Protein AF-N1WC14-F1 (afdb_monomer_lite)

Foldseek 3Di:
DDDPVRVVVVVVVVVCCQAPPFQDVVLPGDHVVCVVVVNSVVVVVVVVVVVVVVVVVVVVVVVVVVVVVVD

pLDDT: mean 94.85, std 8.26, range [54.97, 98.75]

Sequence (71 aa):
MYSLEQIREEVGKWIEEYNSLRLHSAIGYVTPMDVFYGRKEKILAERKEKLLEAKLKRKQYSVKANIRLVA

Organism: NCBI:txid1218591

InterPro domains:
  IPR001584 Integrase, catalytic core [PF13683] (2-32)
  IPR012337 Ribonuclease H-like superfamily [SSF53098] (2-43)

Radius of gyration: 21.72 Å; chains: 1; bounding box: 44×30×63 Å

Structure (mmCIF, N/CA/C/O backbone):
data_AF-N1WC14-F1
#
_entry.id   AF-N1WC14-F1
#
loop_
_atom_site.group_PDB
_atom_site.id
_atom_site.type_symbol
_atom_site.label_atom_id
_atom_site.label_alt_id
_atom_site.label_comp_id
_atom_site.label_asym_id
_atom_site.label_entity_id
_atom_site.label_seq_id
_atom_site.pdbx_PDB_ins_code
_atom_site.Cartn_x
_atom_site.Cartn_y
_atom_site.Cartn_z
_atom_site.occupancy
_atom_site.B_iso_or_equiv
_atom_site.auth_seq_id
_atom_site.auth_comp_id
_atom_site.auth_asym_id
_atom_site.auth_atom_id
_atom_site.pdbx_PDB_model_num
ATOM 1 N N . MET A 1 1 ? 18.296 16.547 -25.765 1.00 84.06 1 MET A N 1
ATOM 2 C CA . MET A 1 1 ? 17.653 15.291 -26.208 1.00 84.06 1 MET A CA 1
ATOM 3 C C . MET A 1 1 ? 18.173 14.186 -25.305 1.00 84.06 1 MET A C 1
ATOM 5 O O . MET A 1 1 ? 19.379 14.157 -25.098 1.00 84.06 1 MET A O 1
ATOM 9 N N . TYR A 1 2 ? 17.304 13.370 -24.705 1.00 89.31 2 TYR A N 1
ATOM 10 C CA . TYR A 1 2 ? 17.741 12.265 -23.840 1.00 89.31 2 TYR A CA 1
ATOM 11 C C . TYR A 1 2 ? 18.382 11.148 -24.670 1.00 89.31 2 TYR A C 1
ATOM 13 O O . TYR A 1 2 ? 17.928 10.876 -25.784 1.00 89.31 2 TYR A O 1
ATOM 21 N N . SER A 1 3 ? 19.417 10.499 -24.134 1.00 97.12 3 SER A N 1
ATOM 22 C CA . SER A 1 3 ? 19.960 9.275 -24.729 1.00 97.12 3 SER A CA 1
ATOM 23 C C . SER A 1 3 ? 19.019 8.091 -24.481 1.00 97.12 3 SER A C 1
ATOM 25 O O . SER A 1 3 ? 18.206 8.099 -23.554 1.00 97.12 3 SER A O 1
ATOM 27 N N . LEU A 1 4 ? 19.144 7.035 -25.289 1.00 97.44 4 LEU A N 1
ATOM 28 C CA . LEU A 1 4 ? 18.399 5.791 -25.058 1.00 97.44 4 LEU A CA 1
ATOM 29 C C . LEU A 1 4 ? 18.699 5.181 -23.683 1.00 97.44 4 LEU A C 1
ATOM 31 O O . LEU A 1 4 ? 17.827 4.558 -23.086 1.00 97.44 4 LEU A O 1
ATOM 35 N N . GLU A 1 5 ? 19.920 5.360 -23.185 1.00 97.56 5 GLU A N 1
ATOM 36 C CA . GLU A 1 5 ? 20.340 4.853 -21.882 1.00 97.56 5 GLU A CA 1
ATOM 37 C C . GLU A 1 5 ? 19.636 5.593 -20.743 1.00 97.56 5 GLU A C 1
ATOM 39 O O . GLU A 1 5 ? 19.035 4.954 -19.884 1.00 97.56 5 GLU A O 1
ATOM 44 N N . GLN A 1 6 ? 19.582 6.927 -20.813 1.00 97.81 6 GLN A N 1
ATOM 45 C CA . GLN A 1 6 ? 18.850 7.746 -19.843 1.00 97.81 6 GLN A CA 1
ATOM 46 C C . GLN A 1 6 ? 17.360 7.395 -19.819 1.00 97.81 6 GLN A C 1
ATOM 48 O O . GLN A 1 6 ? 16.763 7.271 -18.755 1.00 97.81 6 GLN A O 1
ATOM 53 N N . ILE A 1 7 ? 16.755 7.183 -20.992 1.00 97.81 7 ILE A N 1
ATOM 54 C CA . ILE A 1 7 ? 15.344 6.786 -21.082 1.00 97.81 7 ILE A CA 1
ATOM 55 C C . ILE A 1 7 ? 15.122 5.419 -20.427 1.00 97.81 7 ILE A C 1
ATOM 57 O O . ILE A 1 7 ? 14.151 5.244 -19.695 1.00 97.81 7 ILE A O 1
ATOM 61 N N . ARG A 1 8 ? 16.011 4.446 -20.665 1.00 97.88 8 ARG A N 1
ATOM 62 C CA . ARG A 1 8 ? 15.910 3.116 -20.045 1.00 97.88 8 ARG A CA 1
ATOM 63 C C . ARG A 1 8 ? 16.010 3.186 -18.528 1.00 97.88 8 ARG A C 1
ATOM 65 O O . ARG A 1 8 ? 15.250 2.498 -17.854 1.00 97.88 8 ARG A O 1
ATOM 72 N N . GLU A 1 9 ? 16.916 4.008 -18.011 1.00 98.06 9 GLU A N 1
ATOM 73 C CA . GLU A 1 9 ? 17.090 4.182 -16.573 1.00 98.06 9 GLU A CA 1
ATOM 74 C C . GLU A 1 9 ? 15.825 4.765 -15.927 1.00 98.06 9 GLU A C 1
ATOM 76 O O . GLU A 1 9 ? 15.294 4.19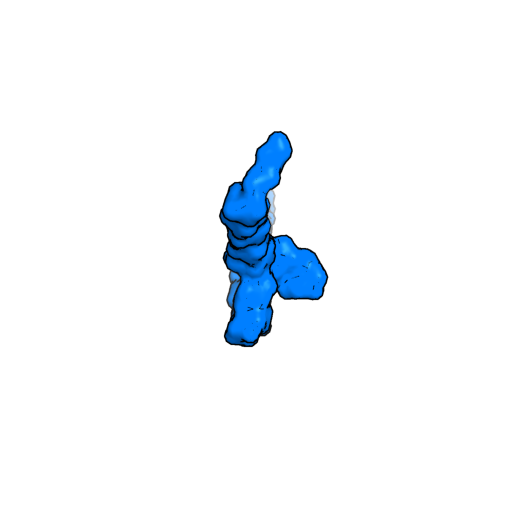7 -14.973 1.00 98.06 9 GLU A O 1
ATOM 81 N N . GLU A 1 10 ? 15.291 5.848 -16.491 1.00 97.94 10 GLU A N 1
ATOM 82 C CA . GLU A 1 10 ? 14.103 6.517 -15.952 1.00 97.94 10 GLU A CA 1
ATOM 83 C C . GLU A 1 10 ? 12.847 5.642 -16.045 1.00 97.94 10 GLU A C 1
ATOM 85 O O . GLU A 1 10 ? 12.071 5.547 -15.092 1.00 97.9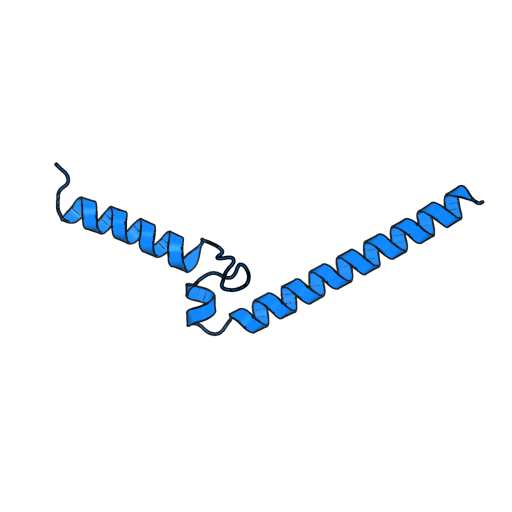4 10 GLU A O 1
ATOM 90 N N . VAL A 1 11 ? 12.666 4.922 -17.156 1.00 98.12 11 VAL A N 1
ATOM 91 C CA . VAL A 1 11 ? 11.566 3.957 -17.290 1.00 98.12 11 VA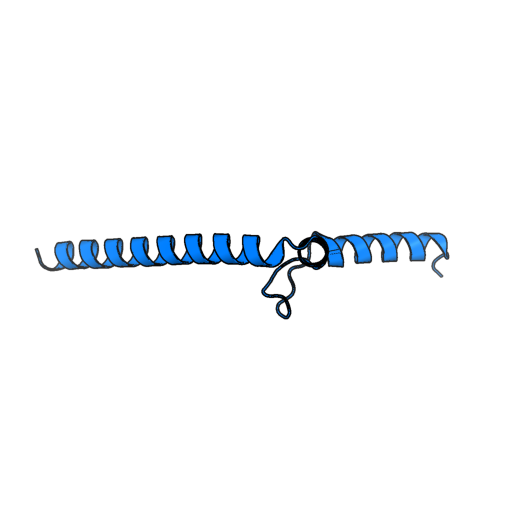L A CA 1
ATOM 92 C C . VAL A 1 11 ? 11.732 2.801 -16.303 1.00 98.12 11 VAL A C 1
ATOM 94 O O . VAL A 1 11 ? 10.747 2.367 -15.711 1.00 98.12 11 VAL A O 1
ATOM 97 N N . GLY A 1 12 ? 12.958 2.323 -16.077 1.00 98.31 12 GLY A N 1
ATOM 98 C CA . GLY A 1 12 ? 13.242 1.285 -15.087 1.00 98.31 12 GLY A CA 1
ATOM 99 C C . GLY A 1 12 ? 12.831 1.702 -13.674 1.00 98.31 12 GLY A C 1
ATOM 100 O O . GLY A 1 12 ? 12.136 0.949 -12.993 1.00 98.31 12 GLY A O 1
ATOM 101 N N . LYS A 1 13 ? 13.172 2.932 -13.267 1.00 98.31 13 LYS A N 1
ATOM 102 C CA . LYS A 1 13 ? 12.745 3.504 -11.977 1.00 98.31 13 LYS A CA 1
ATOM 103 C C . LYS A 1 13 ? 11.224 3.568 -11.864 1.00 98.31 13 LYS A C 1
ATOM 105 O O . LYS A 1 13 ? 10.666 3.167 -10.844 1.00 98.31 13 LYS A O 1
ATOM 110 N N . TRP A 1 14 ? 10.549 4.015 -12.923 1.00 98.38 14 TRP A N 1
ATOM 111 C CA . TRP A 1 14 ? 9.090 4.090 -12.939 1.00 98.38 14 TRP A CA 1
ATOM 112 C C . TRP A 1 14 ? 8.427 2.710 -12.830 1.00 98.38 14 TRP A C 1
ATOM 114 O O . TRP A 1 14 ? 7.459 2.551 -12.087 1.00 98.38 14 TRP A O 1
ATOM 124 N N . ILE A 1 15 ? 8.951 1.703 -13.540 1.00 98.44 15 ILE A N 1
ATOM 125 C CA . ILE A 1 15 ? 8.456 0.319 -13.475 1.00 98.44 15 ILE A CA 1
ATOM 126 C C . ILE A 1 15 ? 8.587 -0.226 -12.052 1.00 98.44 15 ILE A C 1
ATOM 128 O O . ILE A 1 15 ? 7.648 -0.851 -11.553 1.00 98.44 15 ILE A O 1
ATOM 132 N N . GLU A 1 16 ? 9.729 0.012 -11.406 1.00 98.50 16 GLU A N 1
ATOM 133 C CA . GLU A 1 16 ? 9.965 -0.419 -10.030 1.00 98.50 16 GLU A CA 1
ATOM 134 C C . GLU A 1 16 ? 8.955 0.239 -9.081 1.00 98.50 16 GLU A C 1
ATOM 136 O O . GLU A 1 16 ? 8.194 -0.464 -8.419 1.00 98.50 16 GLU A O 1
ATOM 141 N N . GLU A 1 17 ? 8.836 1.570 -9.095 1.00 98.31 17 GLU A N 1
ATOM 142 C CA . GLU A 1 17 ? 7.886 2.293 -8.238 1.00 98.31 17 GLU A CA 1
ATOM 143 C C . GLU A 1 17 ? 6.433 1.842 -8.467 1.00 98.31 17 GLU A C 1
ATOM 145 O O . GLU A 1 17 ? 5.680 1.610 -7.511 1.00 98.31 17 GLU A O 1
ATOM 150 N N . TYR A 1 18 ? 6.029 1.676 -9.730 1.00 98.31 18 TYR A N 1
ATOM 151 C CA . TYR A 1 18 ? 4.679 1.254 -10.093 1.00 98.31 18 TYR A CA 1
ATOM 152 C C . TYR A 1 18 ? 4.342 -0.136 -9.545 1.00 98.31 18 TYR A C 1
ATOM 154 O O . TYR A 1 18 ? 3.223 -0.345 -9.062 1.00 98.31 18 TYR A O 1
ATOM 162 N N . ASN A 1 19 ? 5.290 -1.073 -9.636 1.00 98.44 19 ASN A N 1
ATOM 163 C CA . ASN A 1 19 ? 5.076 -2.469 -9.277 1.00 98.44 19 ASN A CA 1
ATOM 164 C C . ASN A 1 19 ? 5.272 -2.745 -7.787 1.00 98.44 19 ASN A C 1
ATOM 166 O O . ASN A 1 19 ? 4.511 -3.542 -7.239 1.00 98.44 19 ASN A O 1
ATOM 170 N N . SER A 1 20 ? 6.258 -2.131 -7.131 1.00 98.00 20 SER A N 1
ATOM 171 C CA . SER A 1 20 ? 6.647 -2.500 -5.764 1.00 98.00 20 SER A CA 1
ATOM 172 C C . SER A 1 20 ? 6.187 -1.520 -4.685 1.00 98.00 20 SER A C 1
ATOM 174 O O . SER A 1 20 ? 6.025 -1.937 -3.540 1.00 98.00 20 SER A O 1
ATOM 176 N N . LEU A 1 21 ? 5.917 -0.251 -5.021 1.00 97.81 21 LEU A N 1
ATOM 177 C CA . LEU A 1 21 ? 5.596 0.786 -4.027 1.00 97.81 21 LEU A CA 1
ATOM 178 C C . LEU A 1 21 ? 4.161 1.311 -4.141 1.00 97.81 21 LEU A C 1
ATOM 180 O O . LEU A 1 21 ? 3.471 1.489 -3.133 1.00 97.81 21 LEU A O 1
ATOM 184 N N . ARG A 1 22 ? 3.685 1.569 -5.361 1.00 97.94 22 ARG A N 1
ATOM 185 C CA . ARG A 1 22 ? 2.381 2.204 -5.575 1.00 97.94 22 ARG A CA 1
ATOM 186 C C . ARG A 1 22 ? 1.222 1.265 -5.225 1.00 97.94 22 ARG A C 1
ATOM 188 O O . ARG A 1 22 ? 1.105 0.158 -5.744 1.00 97.94 22 ARG A O 1
ATOM 195 N N . LEU A 1 23 ? 0.298 1.752 -4.395 1.00 98.19 23 LEU A N 1
ATOM 196 C CA . LEU A 1 23 ? -0.964 1.069 -4.103 1.00 98.19 23 LEU A CA 1
ATOM 197 C C . LEU A 1 23 ? -2.028 1.438 -5.142 1.00 98.19 23 LEU A C 1
ATOM 199 O O . LEU A 1 23 ? -2.270 2.620 -5.392 1.00 98.19 23 LEU A O 1
ATOM 203 N N . HIS A 1 24 ? -2.714 0.439 -5.701 1.00 98.12 24 HIS A N 1
ATOM 204 C CA . HIS A 1 24 ? -3.715 0.662 -6.753 1.00 98.12 24 HIS A CA 1
ATOM 205 C C . HIS A 1 24 ? -5.125 0.317 -6.283 1.00 98.12 24 HIS A C 1
ATOM 207 O O . HIS A 1 24 ? -5.394 -0.795 -5.822 1.00 98.12 24 HIS A O 1
ATOM 213 N N . SER A 1 25 ? -6.052 1.263 -6.427 1.00 97.44 25 SER A N 1
ATOM 214 C CA . SER A 1 25 ? -7.437 1.126 -5.957 1.00 97.44 25 SER A CA 1
ATOM 215 C C . SER A 1 25 ? -8.169 -0.054 -6.605 1.00 97.44 25 SER A C 1
ATOM 217 O O . SER A 1 25 ? -8.861 -0.793 -5.907 1.00 97.44 25 SER A O 1
ATOM 219 N N . ALA A 1 26 ? -7.946 -0.299 -7.901 1.00 97.62 26 ALA A N 1
ATOM 220 C CA . ALA A 1 26 ? -8.565 -1.397 -8.651 1.00 97.62 26 ALA A CA 1
ATOM 221 C C . ALA A 1 26 ? -8.228 -2.797 -8.098 1.00 97.62 26 ALA A C 1
ATOM 223 O O . ALA A 1 26 ? -8.995 -3.739 -8.282 1.00 97.62 26 ALA A O 1
ATOM 224 N N . ILE A 1 27 ? -7.110 -2.939 -7.378 1.00 97.44 27 ILE A N 1
ATOM 225 C CA . ILE A 1 27 ? -6.679 -4.196 -6.745 1.00 97.44 27 ILE A CA 1
ATOM 226 C C . ILE A 1 27 ? -6.730 -4.131 -5.214 1.00 97.44 27 ILE A C 1
ATOM 228 O O . ILE A 1 27 ? -6.074 -4.915 -4.532 1.00 97.44 27 ILE A O 1
ATOM 232 N N . GLY A 1 28 ? -7.550 -3.235 -4.657 1.00 97.62 28 GLY A N 1
ATOM 233 C CA . GLY A 1 28 ? -7.767 -3.139 -3.212 1.00 97.62 28 GLY A CA 1
ATOM 234 C C . GLY A 1 28 ? -6.622 -2.455 -2.468 1.00 97.62 28 GLY A C 1
ATOM 235 O O . GLY A 1 28 ? -6.341 -2.794 -1.317 1.00 97.62 28 GLY A O 1
ATOM 236 N N . TYR A 1 29 ? -5.950 -1.501 -3.119 1.00 98.19 29 TYR A N 1
ATOM 237 C CA . TYR A 1 29 ? -4.767 -0.816 -2.592 1.00 98.19 29 TYR A CA 1
ATOM 238 C C . TYR A 1 29 ? -3.654 -1.802 -2.212 1.00 98.19 29 TYR A C 1
ATOM 240 O O . TYR A 1 29 ? -3.058 -1.704 -1.139 1.00 98.19 29 TYR A O 1
ATOM 248 N N . VAL A 1 30 ? -3.416 -2.789 -3.072 1.00 98.50 30 VAL A N 1
ATOM 249 C CA . VAL A 1 30 ? -2.274 -3.713 -3.019 1.00 98.50 30 VAL A CA 1
ATOM 250 C C . VAL A 1 30 ? -1.311 -3.328 -4.149 1.00 98.50 30 VAL A C 1
ATOM 252 O O . VAL A 1 30 ? -1.728 -2.665 -5.103 1.00 98.50 30 VAL A O 1
ATOM 255 N N . THR A 1 31 ? -0.026 -3.658 -4.021 1.00 98.69 31 THR A N 1
ATOM 256 C CA . THR A 1 31 ? 0.958 -3.403 -5.083 1.00 98.69 31 THR A CA 1
ATOM 257 C C . THR A 1 31 ? 0.787 -4.430 -6.211 1.00 98.69 31 THR A C 1
ATOM 259 O O . THR A 1 31 ? 0.384 -5.568 -5.938 1.00 98.69 31 THR A O 1
ATOM 262 N N . PRO A 1 32 ? 1.078 -4.097 -7.481 1.00 98.69 32 PRO A N 1
ATOM 263 C CA . PRO A 1 32 ? 1.003 -5.068 -8.569 1.00 98.69 32 PRO A CA 1
ATOM 264 C C . PRO A 1 32 ? 1.937 -6.263 -8.343 1.00 98.69 32 PRO A C 1
ATOM 266 O O . PRO A 1 32 ? 1.551 -7.394 -8.626 1.00 98.69 32 PRO A O 1
ATOM 269 N N . MET A 1 33 ? 3.118 -6.036 -7.758 1.00 98.69 33 MET A N 1
ATOM 270 C CA . MET A 1 33 ? 4.075 -7.089 -7.418 1.00 98.69 33 MET A CA 1
ATOM 271 C C . MET A 1 33 ? 3.500 -8.068 -6.382 1.00 98.69 33 MET A C 1
ATOM 273 O O . MET A 1 33 ? 3.606 -9.280 -6.550 1.00 98.69 33 MET A O 1
ATOM 277 N N . ASP A 1 34 ? 2.836 -7.585 -5.328 1.00 98.75 34 ASP A N 1
ATOM 278 C CA . ASP A 1 34 ? 2.185 -8.464 -4.346 1.00 98.75 34 ASP A CA 1
ATOM 279 C C . ASP A 1 34 ? 1.040 -9.279 -4.950 1.00 98.75 34 ASP A C 1
ATOM 281 O O . ASP A 1 34 ? 0.842 -10.435 -4.570 1.00 98.75 34 ASP A O 1
ATOM 285 N N . VAL A 1 35 ? 0.291 -8.701 -5.893 1.00 98.50 35 VAL A N 1
ATOM 286 C CA . VAL A 1 35 ? -0.739 -9.438 -6.635 1.00 98.50 35 VAL A CA 1
ATOM 287 C C . VAL A 1 35 ? -0.103 -10.517 -7.506 1.00 98.50 35 VAL A C 1
ATOM 289 O O . VAL A 1 35 ? -0.562 -11.655 -7.470 1.00 98.50 35 VAL A O 1
ATOM 292 N N . PHE A 1 36 ? 0.968 -10.189 -8.235 1.00 98.38 36 PHE A N 1
ATOM 293 C CA . PHE A 1 36 ? 1.695 -11.137 -9.081 1.00 98.38 36 PHE A CA 1
ATOM 294 C C . PHE A 1 36 ? 2.188 -12.355 -8.288 1.00 98.38 36 PHE A C 1
ATOM 296 O O . PHE A 1 36 ? 2.032 -13.489 -8.730 1.00 98.38 36 PHE A O 1
ATOM 303 N N . TYR A 1 37 ? 2.699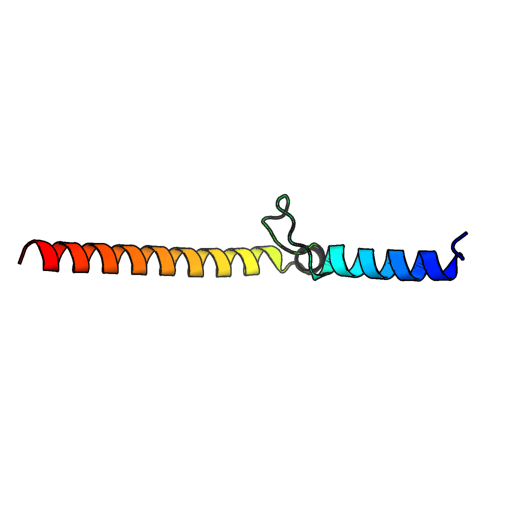 -12.138 -7.076 1.00 98.62 37 TYR A N 1
ATOM 304 C CA . TYR A 1 37 ? 3.124 -13.218 -6.182 1.00 98.62 37 TYR A CA 1
ATOM 305 C C . TYR A 1 37 ? 1.986 -13.865 -5.367 1.00 98.62 37 TYR A C 1
ATOM 307 O O . TYR A 1 37 ? 2.260 -14.614 -4.429 1.00 98.62 37 TYR A O 1
ATOM 315 N N . GLY A 1 38 ? 0.716 -13.567 -5.663 1.00 98.38 38 GLY A N 1
ATOM 316 C CA . GLY A 1 38 ? -0.440 -14.190 -5.007 1.00 98.38 38 GLY A CA 1
ATOM 317 C C . GLY A 1 38 ? -0.618 -13.824 -3.527 1.00 98.38 38 GLY A C 1
ATOM 318 O O . GLY A 1 38 ? -1.228 -14.573 -2.769 1.00 98.38 38 GLY A O 1
ATOM 319 N N . ARG A 1 39 ? -0.074 -12.687 -3.074 1.00 98.62 39 ARG A N 1
ATOM 320 C CA . ARG A 1 39 ? -0.135 -12.250 -1.663 1.00 98.62 39 ARG A CA 1
ATOM 321 C C . ARG A 1 39 ? -1.359 -11.394 -1.333 1.00 98.62 39 ARG A C 1
ATOM 323 O O . ARG A 1 39 ? -1.589 -11.080 -0.163 1.00 98.62 39 ARG A O 1
ATOM 330 N N . LYS A 1 40 ? -2.142 -11.005 -2.343 1.00 98.50 40 LYS A N 1
ATOM 331 C CA . LYS A 1 40 ? -3.257 -10.054 -2.229 1.00 98.50 40 LYS A CA 1
ATOM 332 C C . LYS A 1 40 ? -4.254 -10.443 -1.137 1.00 98.50 40 LYS A C 1
ATOM 334 O O . LYS A 1 40 ? -4.557 -9.631 -0.266 1.00 98.50 40 LYS A O 1
ATOM 339 N N . GLU A 1 41 ? -4.753 -11.671 -1.166 1.00 98.56 41 GLU A N 1
ATOM 340 C CA . GLU A 1 41 ? -5.821 -12.141 -0.281 1.00 98.56 41 GLU A CA 1
ATOM 341 C C . GLU A 1 41 ? -5.364 -12.131 1.180 1.00 98.56 41 GLU A C 1
ATOM 343 O O . GLU A 1 41 ? -6.095 -11.659 2.054 1.00 98.56 41 GLU A O 1
ATOM 348 N N . LYS A 1 42 ? -4.120 -12.558 1.434 1.00 98.69 42 LYS A N 1
ATOM 349 C CA . LYS A 1 42 ? -3.503 -12.522 2.765 1.00 98.69 42 LYS A CA 1
ATOM 350 C C . LYS A 1 42 ? -3.397 -11.089 3.294 1.00 98.69 42 LYS A C 1
ATOM 352 O O . LYS A 1 42 ? -3.846 -10.815 4.405 1.00 98.69 42 LYS A O 1
ATOM 357 N N . ILE A 1 43 ? -2.886 -10.160 2.482 1.00 98.62 43 ILE A N 1
ATOM 358 C CA . ILE A 1 43 ? -2.758 -8.740 2.856 1.00 98.62 43 ILE A CA 1
ATOM 359 C C . ILE A 1 43 ? -4.125 -8.140 3.211 1.00 98.62 43 ILE A C 1
ATOM 361 O O . ILE A 1 43 ? -4.263 -7.408 4.195 1.00 98.62 43 ILE A O 1
ATOM 36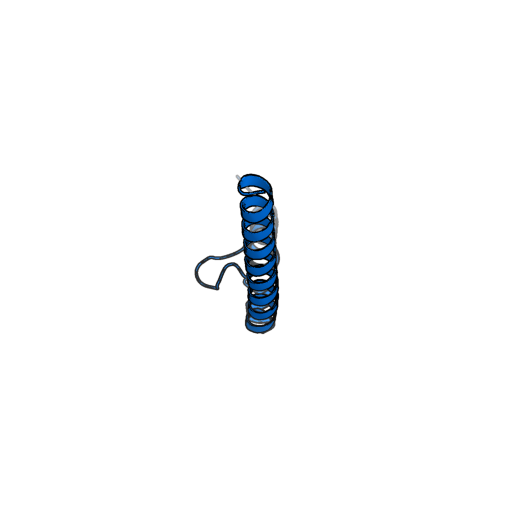5 N N . LEU A 1 44 ? -5.157 -8.435 2.418 1.00 98.44 44 LEU A N 1
ATOM 366 C CA . LEU A 1 44 ? -6.503 -7.920 2.665 1.00 98.44 44 LEU A CA 1
ATOM 367 C C . LEU A 1 44 ? -7.132 -8.520 3.930 1.00 98.44 44 LEU A C 1
ATOM 369 O O . LEU A 1 44 ? -7.810 -7.793 4.662 1.00 98.44 44 LEU A O 1
ATOM 373 N N . ALA A 1 45 ? -6.883 -9.799 4.220 1.00 98.56 45 ALA A N 1
ATOM 374 C CA . ALA A 1 45 ? -7.340 -10.447 5.447 1.00 98.56 45 ALA A CA 1
ATOM 375 C C . ALA A 1 45 ? -6.732 -9.785 6.696 1.00 98.56 45 ALA A C 1
ATOM 377 O O . ALA A 1 45 ? -7.474 -9.360 7.583 1.00 98.56 45 ALA A O 1
ATOM 378 N N . GLU A 1 46 ? -5.412 -9.582 6.710 1.00 98.56 46 GLU A N 1
ATOM 379 C CA . GLU A 1 46 ? -4.705 -8.902 7.807 1.00 98.56 46 GLU A CA 1
ATOM 380 C C . GLU A 1 46 ? -5.204 -7.460 8.008 1.00 98.56 46 GLU A C 1
ATOM 382 O O . GLU A 1 46 ? -5.389 -6.985 9.132 1.00 98.56 46 GLU A O 1
ATOM 387 N N . ARG A 1 47 ? -5.467 -6.729 6.915 1.00 98.12 47 ARG A N 1
ATOM 388 C CA . ARG A 1 47 ? -6.036 -5.371 6.990 1.00 98.12 47 ARG A CA 1
ATOM 389 C C . ARG A 1 47 ? -7.442 -5.372 7.584 1.00 98.12 47 ARG A C 1
ATOM 391 O O . ARG A 1 47 ? -7.769 -4.495 8.386 1.00 98.12 47 ARG A O 1
ATOM 398 N N . LYS A 1 48 ? -8.279 -6.340 7.203 1.00 98.38 48 LYS A N 1
ATOM 399 C CA . LYS A 1 48 ? -9.645 -6.480 7.722 1.00 98.38 48 LYS A CA 1
ATOM 400 C C . LYS A 1 48 ? -9.641 -6.742 9.228 1.00 98.38 48 LYS A C 1
ATOM 402 O O . LYS A 1 48 ? -10.432 -6.123 9.939 1.00 98.38 48 LYS A O 1
ATOM 407 N N . GLU A 1 49 ? -8.743 -7.600 9.701 1.00 98.56 49 GLU A N 1
ATOM 408 C CA . GLU A 1 49 ? -8.555 -7.891 11.125 1.00 98.56 49 GLU A CA 1
ATOM 409 C C . GLU A 1 49 ? -8.182 -6.625 11.910 1.00 98.56 49 GLU A C 1
ATOM 411 O O . GLU A 1 49 ? -8.915 -6.221 12.815 1.00 98.56 49 GLU A O 1
ATOM 416 N N . LYS A 1 50 ? -7.145 -5.898 11.471 1.00 98.25 50 LYS A N 1
ATOM 417 C CA . LYS A 1 50 ? -6.721 -4.630 12.098 1.00 98.25 50 LYS A CA 1
ATOM 418 C C . LYS A 1 50 ? -7.852 -3.599 12.169 1.00 98.25 50 LYS A C 1
ATOM 420 O O . LYS A 1 50 ? -8.030 -2.914 13.179 1.00 98.25 50 LYS A O 1
ATOM 425 N N . LEU A 1 51 ? -8.644 -3.475 11.101 1.00 98.12 51 LEU A N 1
ATOM 426 C CA . LEU A 1 51 ? -9.788 -2.561 11.072 1.00 98.12 51 LEU A CA 1
ATOM 427 C C . LEU A 1 51 ? -10.894 -2.982 12.043 1.00 98.12 51 LEU A C 1
ATOM 429 O O . LEU A 1 51 ? -11.511 -2.114 12.669 1.00 98.12 51 LEU A O 1
ATOM 433 N N . LEU A 1 52 ? -11.158 -4.284 12.168 1.00 98.44 52 LEU A N 1
ATOM 434 C CA . LEU A 1 52 ? -12.134 -4.813 13.114 1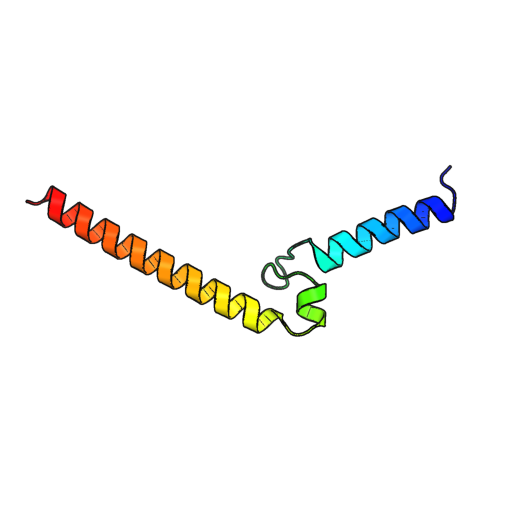.00 98.44 52 LEU A CA 1
ATOM 435 C C . LEU A 1 52 ? -11.701 -4.537 14.557 1.00 98.44 52 LEU A C 1
ATOM 437 O O . LEU A 1 52 ? -12.484 -3.981 15.327 1.00 98.44 52 LEU A O 1
ATOM 441 N N . GLU A 1 53 ? -10.448 -4.827 14.902 1.00 98.31 53 GLU A N 1
ATOM 442 C CA . GLU A 1 53 ? -9.902 -4.527 16.227 1.00 98.31 53 GLU A CA 1
ATOM 443 C C . GLU A 1 53 ? -10.022 -3.041 16.573 1.00 98.31 53 GLU A C 1
ATOM 445 O O . GLU A 1 53 ? -10.494 -2.675 17.653 1.00 98.31 53 GLU A O 1
ATOM 450 N N . ALA A 1 54 ? -9.649 -2.159 15.641 1.00 98.00 54 ALA A N 1
ATOM 451 C CA . ALA A 1 54 ? -9.751 -0.719 15.843 1.00 98.00 54 ALA A CA 1
ATOM 452 C C . ALA A 1 54 ? -11.209 -0.268 16.051 1.00 98.00 54 ALA A C 1
ATOM 454 O O . ALA A 1 54 ? -11.477 0.606 16.880 1.00 98.00 54 ALA A O 1
ATOM 455 N N . LYS A 1 55 ? -12.171 -0.871 15.333 1.00 97.88 55 LYS A N 1
ATOM 456 C CA . LYS A 1 55 ? -13.608 -0.617 15.541 1.00 97.88 55 LYS A CA 1
ATOM 457 C C . LYS A 1 55 ? -14.054 -1.037 16.944 1.00 97.88 55 LYS A C 1
ATOM 459 O O . LYS A 1 55 ? -14.744 -0.262 17.604 1.00 97.88 55 LYS A O 1
ATOM 464 N N . LEU A 1 56 ? -13.636 -2.211 17.417 1.00 97.88 56 LEU A N 1
ATOM 465 C CA . LEU A 1 56 ? -13.968 -2.698 18.760 1.00 97.88 56 LEU A CA 1
ATOM 466 C C . LEU A 1 56 ? -13.374 -1.798 19.852 1.00 97.88 56 LEU A C 1
ATOM 468 O O . LEU A 1 56 ? -14.095 -1.401 20.768 1.00 97.88 56 LEU A O 1
ATOM 472 N N . LYS A 1 57 ? -12.105 -1.392 19.712 1.00 97.00 57 LYS A N 1
ATOM 473 C CA . LYS A 1 57 ? -11.444 -0.454 20.636 1.00 97.00 57 LYS A CA 1
ATOM 474 C C . LYS A 1 57 ? -12.187 0.882 20.718 1.00 97.00 57 LYS A C 1
ATOM 476 O O . LYS A 1 57 ? -12.459 1.364 21.816 1.00 97.00 57 LYS A O 1
ATOM 481 N N . ARG A 1 58 ? -12.596 1.452 19.576 1.00 96.25 58 ARG A N 1
ATOM 482 C CA . ARG A 1 58 ? -13.402 2.689 19.544 1.00 96.25 58 ARG A CA 1
ATOM 483 C C . ARG A 1 58 ? -14.753 2.527 20.241 1.00 96.25 58 ARG A C 1
ATOM 485 O O . ARG A 1 58 ? -15.143 3.408 21.003 1.00 96.25 58 ARG A O 1
ATOM 492 N N . LYS A 1 59 ? -15.442 1.398 20.036 1.00 96.06 59 LYS A N 1
ATOM 493 C CA . LYS A 1 59 ? -16.709 1.103 20.726 1.00 96.06 59 LYS A CA 1
ATOM 494 C C . LYS A 1 59 ? -16.514 1.043 22.242 1.00 96.06 59 LYS A C 1
ATOM 496 O O . LYS A 1 59 ? -17.267 1.676 22.973 1.00 96.06 59 LYS A O 1
ATOM 501 N N . GLN A 1 60 ? -15.491 0.330 22.714 1.00 95.12 60 GLN A N 1
ATOM 502 C CA . GLN A 1 60 ? -15.180 0.237 24.145 1.00 95.12 60 GLN A CA 1
ATOM 503 C C . GLN A 1 60 ? -14.862 1.606 24.755 1.00 95.12 60 GLN A C 1
ATOM 505 O O . GLN A 1 60 ? -15.359 1.918 25.835 1.00 95.12 60 GLN A O 1
ATOM 510 N N . TYR A 1 61 ? -14.069 2.428 24.061 1.00 93.81 61 TYR A N 1
ATOM 511 C CA . TYR A 1 61 ? -13.765 3.788 24.502 1.00 93.81 61 TYR A CA 1
ATOM 512 C C . TYR A 1 61 ? -15.032 4.642 24.625 1.00 93.81 61 TYR A C 1
ATOM 514 O O . TYR A 1 61 ? -15.248 5.259 25.663 1.00 93.81 61 TYR A O 1
ATOM 522 N N . SER A 1 62 ? -15.903 4.621 23.610 1.00 92.12 62 SER A N 1
ATOM 523 C CA . SER A 1 62 ? -17.172 5.360 23.630 1.00 92.12 62 SER A CA 1
ATOM 524 C C . SER A 1 62 ? -18.091 4.919 24.774 1.00 92.12 62 SER A C 1
ATOM 526 O O . SER A 1 62 ? -18.620 5.771 25.481 1.00 92.12 62 SER A O 1
ATOM 528 N N . VAL A 1 63 ? -18.230 3.610 25.020 1.00 90.62 63 VAL A N 1
ATOM 529 C CA . VAL A 1 63 ? -19.032 3.093 26.145 1.00 90.62 63 VAL A CA 1
ATOM 530 C C . VAL A 1 63 ? -18.466 3.559 27.489 1.00 90.62 63 VAL A C 1
ATOM 532 O O . VAL A 1 63 ? -19.216 4.059 28.321 1.00 90.62 63 VAL A O 1
ATOM 535 N N . LYS A 1 64 ? -17.146 3.450 27.697 1.00 87.69 64 LYS A N 1
ATOM 536 C CA . LYS A 1 64 ? -16.493 3.922 28.930 1.00 87.69 64 LYS A CA 1
ATOM 537 C C . LYS A 1 64 ? -16.662 5.429 29.134 1.00 87.69 64 LYS A C 1
ATOM 539 O O . LYS A 1 64 ? -16.933 5.858 30.251 1.00 87.69 64 LYS A O 1
ATOM 544 N N . ALA A 1 65 ? -16.513 6.218 28.071 1.00 83.75 65 ALA A N 1
ATOM 545 C CA . ALA A 1 65 ? -16.712 7.662 28.117 1.00 83.75 65 ALA A CA 1
ATOM 546 C C . ALA A 1 65 ? -18.157 8.019 28.499 1.00 83.75 65 ALA A C 1
ATOM 548 O O . ALA A 1 65 ? -18.356 8.861 29.366 1.00 83.75 65 ALA A O 1
ATOM 549 N N . ASN A 1 66 ? -19.148 7.328 27.928 1.00 81.50 66 ASN A N 1
ATOM 550 C CA . ASN A 1 66 ? -20.556 7.535 28.268 1.00 81.50 66 ASN A CA 1
ATOM 551 C C . ASN A 1 66 ? -20.861 7.174 29.726 1.00 81.50 66 ASN A C 1
ATOM 553 O O . ASN A 1 66 ? -21.505 7.958 30.409 1.00 81.50 66 ASN A O 1
ATOM 557 N N . ILE A 1 67 ? -20.363 6.040 30.234 1.00 79.31 67 ILE A N 1
ATOM 558 C CA . ILE A 1 67 ? -20.543 5.665 31.650 1.00 79.31 67 ILE A CA 1
ATOM 559 C C . ILE A 1 67 ? -19.967 6.746 32.574 1.00 79.31 67 ILE A C 1
ATOM 561 O O . ILE A 1 67 ? -20.606 7.117 33.550 1.00 79.31 67 ILE A O 1
ATOM 565 N N . ARG A 1 68 ? -18.789 7.292 32.246 1.00 73.69 68 ARG A N 1
ATOM 566 C CA . ARG A 1 68 ? -18.149 8.359 33.029 1.00 73.69 68 ARG A CA 1
ATOM 567 C C . ARG A 1 68 ? -18.913 9.689 33.005 1.00 73.69 68 ARG A C 1
ATOM 569 O O . ARG A 1 68 ? -18.741 10.473 33.922 1.00 73.69 68 ARG A O 1
ATOM 576 N N . LEU A 1 69 ? -19.690 9.972 31.960 1.00 69.69 69 LEU A N 1
ATOM 577 C CA . LEU A 1 69 ? -20.480 11.206 31.852 1.00 69.69 69 LEU A CA 1
ATOM 578 C C . LEU A 1 69 ? -21.819 11.132 32.599 1.00 69.69 69 LEU A C 1
ATOM 580 O O . LEU A 1 69 ? -22.425 12.170 32.846 1.00 69.69 69 LEU A O 1
ATOM 584 N N . VAL A 1 70 ? -22.300 9.922 32.893 1.00 66.88 70 VAL A N 1
ATOM 585 C CA . VAL A 1 70 ? -23.605 9.674 33.535 1.00 66.88 70 VAL A CA 1
ATOM 586 C C . VAL A 1 70 ? -23.456 9.334 35.029 1.00 66.88 70 VAL A C 1
ATOM 588 O O . VAL A 1 70 ? -24.448 9.349 35.753 1.00 66.88 70 VAL A O 1
ATOM 591 N N . ALA A 1 71 ? -22.235 9.037 35.485 1.00 54.97 71 ALA A N 1
ATOM 592 C CA . ALA A 1 71 ? -21.867 8.864 36.893 1.00 54.97 71 ALA A CA 1
ATOM 593 C C . ALA A 1 71 ? -21.394 10.189 37.504 1.00 54.97 71 ALA A C 1
ATOM 595 O O . ALA A 1 71 ? -21.722 10.425 38.687 1.00 54.97 71 ALA A O 1
#

Secondary structure (DSSP, 8-state):
---HHHHHHHHHHHHHIIIII--BGGGTSB-HHHHHTT-HHHHHHHHHHHHHHHHHHHHHHHHHHHHHHH-